Protein AF-A0A822E771-F1 (afdb_monomer_lite)

Radius of gyration: 12.01 Å; chains: 1; bounding box: 31×20×29 Å

Foldseek 3Di:
DPPDDLPQDADDPVFDWDKDKDDDPVKIKIFIWTDPPVDTGTNDIDIDD

Sequence (49 aa):
ALITAPVLRLPDFNLTFIVATDASMIAVGGVLMQNDGEGERPIAYESNK

Structure (mmCIF, N/CA/C/O backbone):
data_AF-A0A822E771-F1
#
_entry.id   AF-A0A822E771-F1
#
loop_
_atom_site.group_PDB
_atom_site.id
_atom_site.type_symbol
_atom_site.label_atom_id
_atom_site.label_alt_id
_atom_site.label_comp_id
_atom_site.label_asym_id
_atom_site.label_entity_id
_atom_site.label_seq_id
_atom_site.pdbx_PDB_ins_code
_atom_site.Cartn_x
_atom_site.Cartn_y
_atom_site.Cartn_z
_atom_site.occupancy
_atom_site.B_iso_or_equiv
_at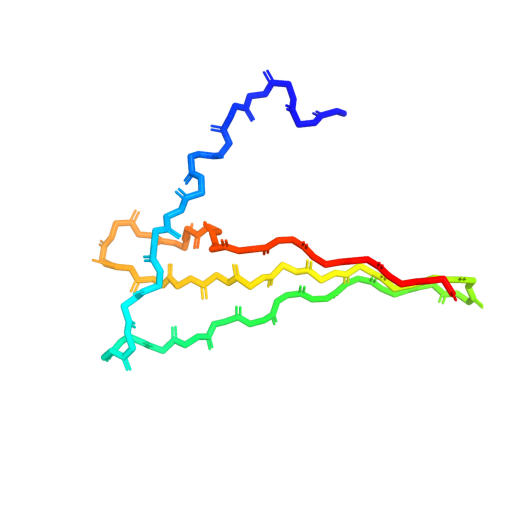om_site.auth_seq_id
_atom_site.auth_comp_id
_atom_site.auth_asym_id
_atom_site.auth_atom_id
_atom_site.pdbx_PDB_model_num
ATOM 1 N N . ALA A 1 1 ? 17.903 4.587 2.074 1.00 46.56 1 ALA A N 1
ATOM 2 C CA . ALA A 1 1 ? 17.328 3.559 2.966 1.00 46.56 1 ALA A CA 1
ATOM 3 C C . ALA A 1 1 ? 16.184 4.195 3.750 1.00 46.56 1 ALA A C 1
ATOM 5 O O . ALA A 1 1 ? 16.341 5.345 4.142 1.00 46.56 1 ALA A O 1
ATOM 6 N N . LEU A 1 2 ? 15.058 3.503 3.967 1.00 54.06 2 LEU A N 1
ATOM 7 C CA . LEU A 1 2 ? 14.046 3.906 4.960 1.00 54.06 2 LEU A CA 1
ATOM 8 C C . LEU A 1 2 ? 14.610 3.647 6.373 1.00 54.06 2 LEU A C 1
ATOM 10 O O . LEU A 1 2 ? 14.201 2.730 7.072 1.00 54.06 2 LEU A O 1
ATOM 14 N N . ILE A 1 3 ? 15.655 4.390 6.742 1.00 54.00 3 ILE A N 1
ATOM 15 C CA . ILE A 1 3 ? 16.373 4.260 8.025 1.00 54.00 3 ILE A CA 1
ATOM 16 C C . ILE A 1 3 ? 15.603 4.869 9.199 1.00 54.00 3 ILE A C 1
ATOM 18 O O . ILE A 1 3 ? 15.934 4.622 10.353 1.00 54.00 3 ILE A O 1
ATOM 22 N N . THR A 1 4 ? 14.560 5.635 8.903 1.00 61.56 4 THR A N 1
ATOM 23 C CA . THR A 1 4 ? 13.556 6.115 9.846 1.00 61.56 4 THR A CA 1
ATOM 24 C C . THR A 1 4 ? 12.251 5.403 9.538 1.00 61.56 4 THR A C 1
ATOM 26 O O . THR A 1 4 ? 11.843 5.349 8.382 1.00 61.56 4 THR A O 1
ATOM 29 N N . ALA A 1 5 ? 11.614 4.828 10.557 1.00 55.22 5 ALA A N 1
ATOM 30 C CA . ALA A 1 5 ? 10.358 4.113 10.388 1.00 55.22 5 ALA A CA 1
ATOM 31 C C . ALA A 1 5 ? 9.237 5.087 9.988 1.00 55.22 5 ALA A C 1
ATOM 33 O O . ALA A 1 5 ? 8.857 5.921 10.813 1.00 55.22 5 ALA A O 1
ATOM 34 N N . PRO A 1 6 ? 8.625 4.973 8.797 1.00 60.66 6 PRO A N 1
ATOM 35 C CA . PRO A 1 6 ? 7.204 5.221 8.721 1.00 60.66 6 PRO A CA 1
ATOM 36 C C . PRO A 1 6 ? 6.524 4.033 9.405 1.00 60.66 6 PRO A C 1
ATOM 38 O O . PRO A 1 6 ? 6.669 2.885 8.985 1.00 60.66 6 PRO A O 1
ATOM 41 N N . VAL A 1 7 ? 5.823 4.287 10.506 1.00 68.94 7 VAL A N 1
ATOM 42 C CA . VAL A 1 7 ? 4.971 3.260 11.106 1.00 68.94 7 VAL A CA 1
ATOM 43 C C . VAL A 1 7 ? 3.844 3.013 10.110 1.00 68.94 7 VAL A C 1
ATOM 45 O O . VAL A 1 7 ? 3.001 3.890 9.922 1.00 68.94 7 VAL A O 1
ATOM 48 N N . LEU A 1 8 ? 3.866 1.857 9.437 1.00 80.25 8 LEU A N 1
ATOM 49 C CA . LEU A 1 8 ? 2.752 1.433 8.594 1.00 80.25 8 LEU A CA 1
ATOM 50 C C . LEU A 1 8 ? 1.481 1.485 9.432 1.00 80.25 8 LEU A C 1
ATOM 52 O O . LEU A 1 8 ? 1.415 0.905 10.520 1.00 80.25 8 LEU A O 1
ATOM 56 N N . ARG A 1 9 ? 0.490 2.217 8.936 1.00 85.31 9 ARG A N 1
ATOM 57 C CA . ARG A 1 9 ? -0.809 2.317 9.587 1.00 85.31 9 ARG A CA 1
ATOM 58 C C . ARG A 1 9 ? -1.746 1.257 9.009 1.00 85.31 9 ARG A C 1
ATOM 60 O O . ARG A 1 9 ? -1.669 0.920 7.832 1.00 85.31 9 ARG A O 1
ATOM 67 N N . LEU A 1 10 ? -2.637 0.733 9.849 1.00 90.31 10 LEU A N 1
ATOM 68 C CA . LEU A 1 10 ? -3.716 -0.137 9.388 1.00 90.31 10 LEU A CA 1
ATOM 69 C C . LEU A 1 10 ? -4.708 0.658 8.521 1.00 90.31 10 LEU A C 1
ATOM 71 O O . LEU A 1 10 ? -5.022 1.796 8.873 1.00 90.31 10 LEU A O 1
ATOM 75 N N . PRO A 1 11 ? -5.217 0.080 7.423 1.00 92.06 11 PRO A N 1
ATOM 76 C CA . PRO A 1 11 ? -6.173 0.768 6.567 1.00 92.06 11 PRO A CA 1
ATOM 77 C C . PRO A 1 11 ? -7.484 1.040 7.310 1.00 92.06 11 PRO A C 1
ATOM 79 O O . PRO A 1 11 ? -8.057 0.136 7.920 1.00 92.06 11 PRO A O 1
ATOM 82 N N . ASP A 1 12 ? -7.991 2.264 7.195 1.00 94.12 12 ASP A N 1
ATOM 83 C CA . ASP A 1 12 ? -9.372 2.604 7.541 1.00 94.12 12 ASP A CA 1
ATOM 84 C C . ASP A 1 12 ? -10.182 2.739 6.253 1.00 94.12 12 ASP A C 1
ATOM 86 O O . ASP A 1 12 ? -10.023 3.695 5.500 1.00 94.12 12 ASP A O 1
ATOM 90 N N . PHE A 1 13 ? -11.071 1.788 5.985 1.00 94.00 13 PHE A N 1
ATOM 91 C CA . PHE A 1 13 ? -11.853 1.763 4.747 1.00 94.00 13 PHE A CA 1
ATOM 92 C C . PHE A 1 13 ? -12.874 2.906 4.619 1.00 94.00 13 PHE A C 1
ATOM 94 O O . PHE A 1 13 ? -13.467 3.059 3.553 1.00 94.00 13 PHE A O 1
ATOM 101 N N . ASN A 1 14 ? -13.073 3.718 5.663 1.00 95.75 14 ASN A N 1
ATOM 102 C CA . ASN A 1 14 ? -13.884 4.936 5.590 1.00 95.75 14 ASN A CA 1
ATOM 103 C C . ASN A 1 14 ? -13.097 6.145 5.064 1.00 95.75 14 ASN A C 1
ATOM 105 O O . ASN A 1 14 ? -13.699 7.156 4.703 1.00 95.75 14 ASN A O 1
ATOM 109 N N . LEU A 1 15 ? -11.764 6.063 5.035 1.00 94.19 15 LEU A N 1
ATOM 110 C CA . LEU A 1 15 ? -10.889 7.125 4.553 1.00 94.19 15 LEU A CA 1
ATOM 111 C C . LEU A 1 15 ? -10.496 6.898 3.092 1.00 94.19 15 LEU A C 1
ATOM 113 O O . LEU A 1 15 ? -10.307 5.771 2.631 1.00 94.19 15 LEU A O 1
ATOM 117 N N . THR A 1 16 ? -10.315 7.995 2.361 1.00 95.50 16 THR A N 1
ATOM 118 C CA . THR A 1 16 ? -9.859 7.951 0.971 1.00 95.50 16 THR A CA 1
ATOM 119 C C . THR A 1 16 ? -8.452 7.371 0.884 1.00 95.50 16 THR A C 1
ATOM 121 O O . THR A 1 16 ? -7.526 7.840 1.548 1.00 95.50 16 THR A O 1
ATOM 124 N N . PHE A 1 17 ? -8.287 6.373 0.019 1.00 95.31 17 PHE A N 1
ATOM 125 C CA . PHE A 1 17 ? -6.978 5.850 -0.345 1.00 95.31 17 PHE A CA 1
ATOM 126 C C . PHE A 1 17 ? -6.290 6.766 -1.357 1.00 95.31 17 PHE A C 1
ATOM 128 O O . PHE A 1 17 ? -6.895 7.206 -2.334 1.00 95.31 17 PHE A O 1
ATOM 135 N N . ILE A 1 18 ? -5.005 7.014 -1.127 1.00 95.38 18 ILE A N 1
ATOM 136 C CA . ILE A 1 18 ? -4.119 7.795 -1.983 1.00 95.38 18 ILE A CA 1
ATOM 137 C C . ILE A 1 18 ? -3.050 6.843 -2.509 1.00 95.38 18 ILE A C 1
ATOM 139 O O . ILE A 1 18 ? -2.422 6.120 -1.738 1.00 95.38 18 ILE A O 1
ATOM 143 N N . VAL A 1 19 ? -2.845 6.839 -3.822 1.00 94.94 19 VAL A N 1
ATOM 144 C CA . VAL A 1 19 ? -1.822 6.013 -4.465 1.00 94.94 19 VAL A CA 1
ATOM 145 C C . VAL A 1 19 ? -0.771 6.937 -5.064 1.00 94.94 19 VAL A C 1
ATOM 147 O O . VAL A 1 19 ? -1.078 7.727 -5.954 1.00 94.94 19 VAL A O 1
ATOM 150 N N . ALA A 1 20 ? 0.463 6.828 -4.578 1.00 94.56 20 ALA A N 1
ATOM 151 C CA . ALA A 1 20 ? 1.622 7.495 -5.158 1.00 94.56 20 ALA A CA 1
ATOM 152 C C . ALA A 1 20 ? 2.479 6.459 -5.888 1.00 94.56 20 ALA A C 1
ATOM 154 O O . ALA A 1 20 ? 2.873 5.461 -5.291 1.00 94.56 20 ALA A O 1
ATOM 155 N N . THR A 1 21 ? 2.769 6.683 -7.167 1.00 94.81 21 THR A N 1
ATOM 156 C CA . THR A 1 21 ? 3.563 5.760 -7.991 1.00 94.81 21 THR A CA 1
ATOM 157 C C . THR A 1 21 ? 4.763 6.460 -8.599 1.00 94.81 21 THR A C 1
ATOM 159 O O . THR A 1 21 ? 4.630 7.579 -9.091 1.00 94.81 21 THR A O 1
ATOM 162 N N . ASP A 1 22 ? 5.893 5.764 -8.641 1.00 94.94 22 ASP A N 1
ATOM 163 C CA . ASP A 1 22 ? 7.080 6.163 -9.394 1.00 94.94 22 ASP A CA 1
ATOM 164 C C . ASP A 1 22 ? 7.489 5.0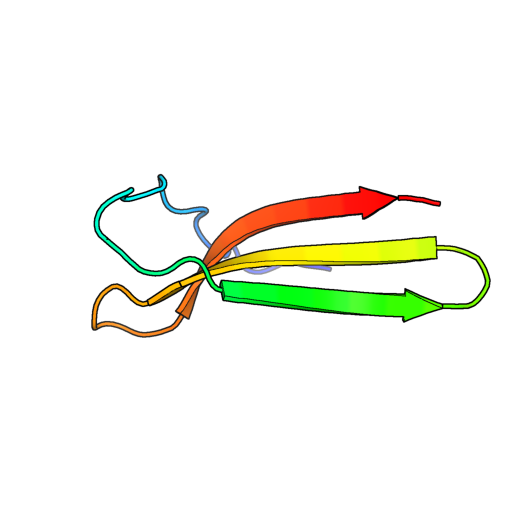19 -10.326 1.00 94.94 22 ASP A C 1
ATOM 166 O O . ASP A 1 22 ? 7.602 3.869 -9.901 1.00 94.94 22 ASP A O 1
ATOM 170 N N . ALA A 1 23 ? 7.657 5.313 -11.612 1.00 95.12 23 ALA A N 1
ATOM 171 C CA . ALA A 1 23 ? 7.848 4.303 -12.646 1.00 95.12 23 ALA A CA 1
ATOM 172 C C . ALA A 1 23 ? 9.044 4.628 -13.542 1.00 95.12 23 ALA A C 1
ATOM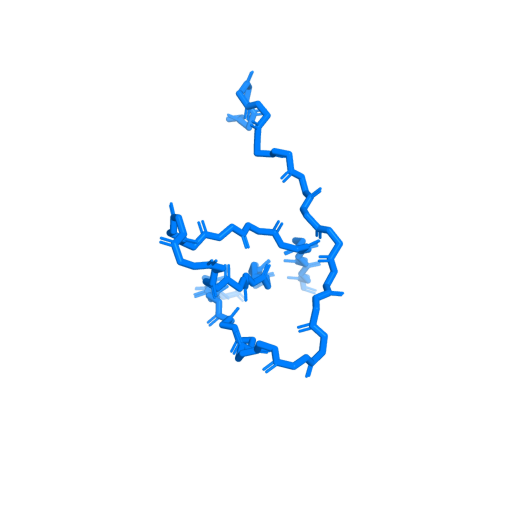 174 O O . ALA A 1 23 ? 9.273 5.767 -13.941 1.00 95.12 23 ALA A O 1
ATOM 175 N N . SER A 1 24 ? 9.771 3.578 -13.914 1.00 94.31 24 SER A N 1
ATOM 176 C CA . SER A 1 24 ? 10.876 3.600 -14.869 1.00 94.31 24 SER A CA 1
ATOM 177 C C . SER A 1 24 ? 10.615 2.610 -16.007 1.00 94.31 24 SER A C 1
ATOM 179 O O . SER A 1 24 ? 9.665 1.832 -15.967 1.00 94.31 24 SER A O 1
ATOM 181 N N . MET A 1 25 ? 11.500 2.570 -17.006 1.00 95.19 25 MET A N 1
ATOM 182 C CA . MET A 1 25 ? 11.402 1.592 -18.101 1.00 95.19 25 MET A CA 1
ATOM 183 C C . MET A 1 25 ? 11.570 0.125 -17.660 1.00 95.19 25 MET A C 1
ATOM 185 O O . MET A 1 25 ? 11.337 -0.768 -18.468 1.00 95.19 25 MET A O 1
ATOM 189 N N . ILE A 1 26 ? 12.042 -0.129 -16.434 1.00 94.25 26 ILE A N 1
ATOM 190 C CA . ILE A 1 26 ? 12.436 -1.470 -15.962 1.00 94.25 26 ILE A CA 1
ATOM 191 C C . ILE A 1 26 ? 11.599 -1.928 -14.765 1.00 94.25 26 ILE A C 1
ATOM 193 O O . ILE A 1 26 ? 11.595 -3.112 -14.465 1.00 94.25 26 ILE A O 1
ATOM 197 N N . ALA A 1 27 ? 10.972 -1.005 -14.039 1.00 93.88 27 ALA A N 1
ATOM 198 C CA . ALA A 1 27 ? 10.242 -1.305 -12.813 1.00 93.88 27 ALA A CA 1
ATOM 199 C C . ALA A 1 27 ? 9.319 -0.149 -12.422 1.00 93.88 27 ALA A C 1
ATOM 201 O O . ALA A 1 27 ? 9.564 1.003 -12.794 1.00 93.88 27 ALA A O 1
ATOM 202 N N . VAL A 1 28 ? 8.322 -0.459 -11.598 1.00 95.62 28 VAL A N 1
ATOM 203 C CA . VAL A 1 28 ? 7.393 0.474 -10.961 1.00 95.62 28 VAL A CA 1
ATOM 204 C C . VAL A 1 28 ? 7.380 0.265 -9.447 1.00 95.62 28 VAL A C 1
ATOM 206 O O . VAL A 1 28 ? 7.364 -0.861 -8.952 1.00 95.62 28 VAL A O 1
ATOM 209 N N . GLY A 1 29 ? 7.386 1.364 -8.704 1.00 96.00 29 GLY A N 1
ATOM 210 C CA . GLY A 1 29 ? 7.135 1.413 -7.271 1.00 96.00 29 GLY A CA 1
ATOM 211 C C . GLY A 1 29 ? 5.827 2.141 -6.981 1.00 96.00 29 GLY A C 1
ATOM 212 O O . GLY A 1 29 ? 5.429 3.053 -7.706 1.00 96.00 29 GLY A O 1
ATOM 213 N N . GLY A 1 30 ? 5.160 1.745 -5.905 1.00 95.12 30 GLY A N 1
ATOM 214 C CA . GLY A 1 30 ? 3.923 2.342 -5.430 1.00 95.12 30 GLY A CA 1
ATOM 215 C C . GLY A 1 30 ? 3.881 2.424 -3.909 1.00 95.12 30 GLY A C 1
ATOM 216 O O . GLY A 1 30 ? 4.409 1.565 -3.203 1.00 95.12 30 GLY A O 1
ATOM 217 N N . VAL A 1 31 ? 3.227 3.461 -3.399 1.00 94.75 31 VAL A N 1
ATOM 218 C CA . VAL A 1 31 ? 2.894 3.627 -1.985 1.00 94.75 31 VAL A CA 1
ATOM 219 C C . VAL A 1 31 ? 1.395 3.855 -1.878 1.00 94.75 31 VAL A C 1
ATOM 221 O O . VAL A 1 31 ? 0.852 4.770 -2.499 1.00 94.75 31 VAL A O 1
ATOM 224 N N . LEU A 1 32 ? 0.733 3.025 -1.080 1.00 94.75 32 LEU A N 1
ATOM 225 C CA . LEU A 1 32 ? -0.648 3.226 -0.667 1.00 94.75 32 LEU A CA 1
ATOM 226 C C . LEU A 1 32 ? -0.647 4.030 0.631 1.00 94.75 32 LEU A C 1
ATOM 228 O O . LEU A 1 32 ? 0.012 3.636 1.592 1.00 94.75 32 LEU A O 1
ATOM 232 N N . MET A 1 33 ? -1.380 5.137 0.672 1.00 95.25 33 MET A N 1
ATOM 233 C CA . MET A 1 33 ? -1.429 6.065 1.802 1.00 95.25 33 MET A CA 1
ATOM 234 C C . MET A 1 33 ? -2.872 6.454 2.132 1.00 95.25 33 MET A C 1
ATOM 236 O O . MET A 1 33 ? -3.768 6.325 1.298 1.00 95.25 33 MET A O 1
ATOM 240 N N . GLN A 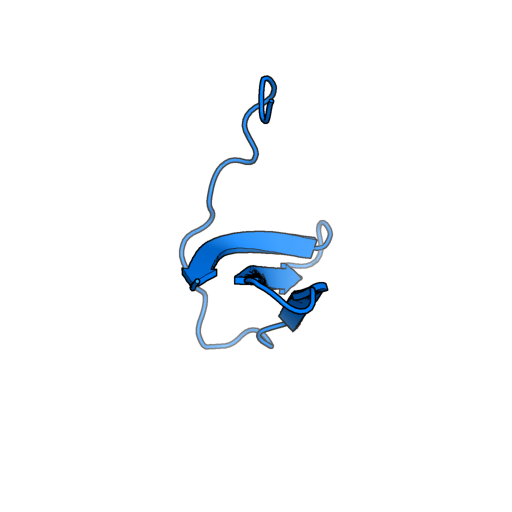1 34 ? -3.098 6.953 3.344 1.00 95.62 34 GLN A N 1
ATOM 241 C CA . GLN A 1 34 ? -4.353 7.588 3.751 1.00 95.62 34 GLN A CA 1
ATOM 242 C C . GLN A 1 34 ? -4.059 8.847 4.566 1.00 95.62 34 GLN A C 1
ATOM 244 O O . GLN A 1 34 ? -3.072 8.888 5.302 1.00 95.62 34 GLN A O 1
ATOM 249 N N . ASN A 1 35 ? -4.916 9.863 4.442 1.00 92.88 35 ASN A N 1
ATOM 250 C CA . ASN A 1 35 ? -4.887 11.038 5.310 1.00 92.88 35 ASN A CA 1
ATOM 251 C C . ASN A 1 35 ? -5.928 10.873 6.422 1.00 92.88 35 ASN A C 1
ATOM 253 O O . ASN A 1 35 ? -7.122 10.769 6.151 1.00 92.88 35 ASN A O 1
ATOM 257 N N . ASP A 1 36 ? -5.458 10.845 7.662 1.00 87.44 36 ASP A N 1
ATOM 258 C CA . ASP A 1 36 ? -6.249 10.634 8.876 1.00 87.44 36 ASP A CA 1
ATOM 259 C C . ASP A 1 36 ? -6.543 11.930 9.651 1.00 87.44 36 ASP A C 1
ATOM 261 O O . ASP A 1 36 ? -7.008 11.882 10.788 1.00 87.44 36 ASP A O 1
ATOM 265 N N . GLY A 1 37 ? -6.237 13.086 9.061 1.00 88.94 37 GLY A N 1
ATOM 266 C CA . GLY A 1 37 ? -6.306 14.391 9.717 1.00 88.94 37 GLY A CA 1
ATOM 267 C C . GLY A 1 37 ? -4.989 14.842 10.357 1.00 88.94 37 GLY A C 1
ATOM 268 O O . GLY A 1 37 ? -4.862 16.019 10.684 1.00 88.94 37 GLY A O 1
ATOM 269 N N . GLU A 1 38 ? -3.988 13.961 10.471 1.00 87.81 38 GLU A N 1
ATOM 270 C CA . GLU A 1 38 ? -2.631 14.294 10.935 1.00 87.81 38 GLU A CA 1
ATOM 271 C C . GLU A 1 38 ? -1.605 14.317 9.784 1.00 87.81 38 GLU A C 1
ATOM 273 O O . GLU A 1 38 ? -0.404 14.461 10.022 1.00 87.81 38 GLU A O 1
ATOM 278 N N . GLY A 1 39 ? -2.069 14.169 8.539 1.00 88.94 39 GLY A N 1
ATOM 279 C CA . GLY A 1 39 ? -1.250 14.115 7.330 1.00 88.94 39 GLY A CA 1
ATOM 280 C C . GLY A 1 39 ? -1.326 12.766 6.616 1.00 88.94 39 GLY A C 1
ATOM 281 O O . GLY A 1 39 ? -1.986 11.831 7.061 1.00 88.94 39 GLY A O 1
ATOM 282 N N . GLU A 1 40 ? -0.651 12.663 5.473 1.00 92.00 40 GLU A N 1
ATOM 283 C CA . GLU A 1 40 ? -0.596 11.421 4.701 1.00 92.00 40 GLU A CA 1
ATOM 284 C C . GLU A 1 40 ? 0.303 10.395 5.394 1.00 92.00 40 GLU A C 1
ATOM 286 O O . GLU A 1 40 ? 1.475 10.654 5.680 1.00 92.00 40 GLU A O 1
ATOM 291 N N . ARG A 1 41 ? -0.247 9.208 5.658 1.00 92.00 41 ARG A N 1
ATOM 292 C CA . ARG A 1 41 ? 0.467 8.099 6.293 1.00 92.00 41 ARG A CA 1
ATOM 293 C C . ARG A 1 41 ? 0.451 6.868 5.391 1.00 92.00 41 ARG A C 1
ATOM 295 O O . ARG A 1 41 ? -0.606 6.529 4.856 1.00 92.00 41 ARG A O 1
ATOM 302 N N . PRO A 1 42 ? 1.586 6.172 5.234 1.00 92.62 42 PRO A N 1
ATOM 303 C CA . PRO A 1 42 ? 1.657 4.977 4.409 1.00 92.62 42 PRO A CA 1
ATOM 304 C C . PRO A 1 42 ? 0.978 3.778 5.081 1.00 92.62 42 PRO A C 1
ATOM 306 O O . PR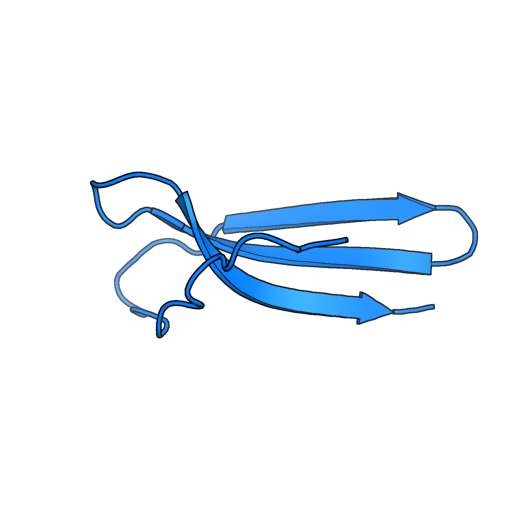O A 1 42 ? 1.153 3.512 6.271 1.00 92.62 42 PRO A O 1
ATOM 309 N N . ILE A 1 43 ? 0.216 3.049 4.271 1.00 93.94 43 ILE A N 1
ATOM 310 C CA . ILE A 1 43 ? -0.483 1.802 4.592 1.00 93.94 43 ILE A CA 1
ATOM 311 C C . ILE A 1 43 ? 0.288 0.603 4.038 1.00 93.94 43 ILE A C 1
ATOM 313 O O . ILE A 1 43 ? 0.440 -0.407 4.720 1.00 93.94 43 ILE A O 1
ATOM 317 N N . ALA A 1 44 ? 0.790 0.714 2.806 1.00 92.69 44 ALA A N 1
ATOM 318 C CA . ALA A 1 44 ? 1.537 -0.346 2.141 1.00 92.69 44 ALA A CA 1
ATOM 319 C C . ALA A 1 44 ? 2.524 0.220 1.114 1.00 92.69 44 ALA A C 1
ATOM 321 O O . ALA A 1 44 ? 2.312 1.297 0.555 1.00 92.69 44 ALA A O 1
ATOM 322 N N . TYR A 1 45 ? 3.583 -0.544 0.853 1.00 92.25 45 TYR A N 1
ATOM 323 C CA . TYR A 1 45 ? 4.540 -0.303 -0.222 1.00 92.25 45 TYR A CA 1
ATOM 324 C C . TYR A 1 45 ? 4.480 -1.482 -1.182 1.00 92.25 45 TYR A C 1
ATOM 326 O O . TYR A 1 45 ? 4.539 -2.626 -0.742 1.00 92.25 45 TYR A O 1
ATOM 334 N N . GLU A 1 46 ? 4.407 -1.198 -2.474 1.00 93.12 46 GLU A N 1
ATOM 335 C CA . GLU A 1 46 ? 4.399 -2.201 -3.533 1.00 93.12 46 GLU A CA 1
ATOM 336 C C . GLU A 1 46 ? 5.490 -1.881 -4.550 1.00 93.12 46 GLU A C 1
ATOM 338 O O . GLU A 1 46 ? 5.793 -0.721 -4.830 1.00 93.12 46 GLU A O 1
ATOM 343 N N . SER A 1 47 ? 6.105 -2.913 -5.114 1.00 91.88 47 SER A N 1
ATOM 344 C CA . SER A 1 47 ? 7.103 -2.750 -6.169 1.00 91.88 47 SER A CA 1
ATOM 345 C C . SER A 1 47 ? 7.044 -3.923 -7.127 1.00 91.88 47 SER A C 1
ATOM 347 O O . SER A 1 47 ? 7.037 -5.076 -6.695 1.00 91.88 47 SER A O 1
ATOM 349 N N . ASN A 1 48 ? 7.042 -3.632 -8.420 1.00 91.75 48 ASN A N 1
ATOM 350 C CA . ASN A 1 48 ? 7.016 -4.624 -9.479 1.00 91.75 48 ASN A CA 1
ATOM 351 C C . ASN A 1 48 ? 8.091 -4.295 -10.520 1.00 91.75 48 ASN A C 1
ATOM 353 O O . ASN A 1 48 ? 8.382 -3.126 -10.765 1.00 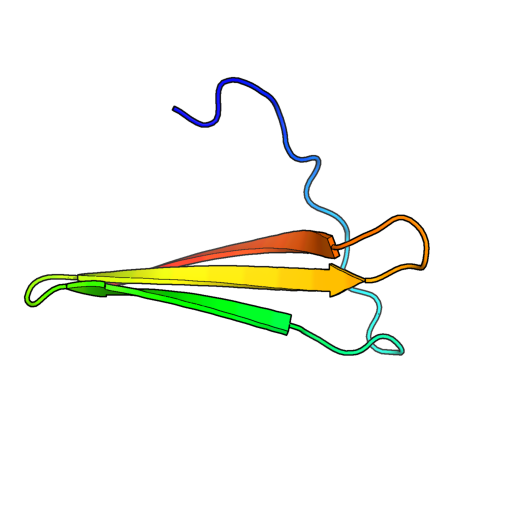91.75 48 ASN A O 1
ATOM 357 N N . LYS A 1 49 ? 8.708 -5.329 -11.089 1.00 85.12 49 LYS A N 1
ATOM 358 C CA . LYS A 1 49 ? 9.732 -5.215 -12.125 1.00 85.12 49 LYS A CA 1
ATOM 359 C C . LYS A 1 49 ? 9.156 -5.693 -13.448 1.00 85.12 49 LYS A C 1
ATOM 361 O O . LYS A 1 49 ? 8.685 -6.850 -13.457 1.00 85.12 49 LYS A O 1
#

Secondary structure (DSSP, 8-state):
---S---PPPP-TTSPEEEEEEE-SS-EEEEEEEE-SS-EEEEEEEEE-

pLDDT: mean 87.67, std 13.03, range [46.56, 96.0]